Protein AF-G1FKE9-F1 (afdb_monomer_lite)

Structure (mmCIF, N/CA/C/O backbone):
data_AF-G1FKE9-F1
#
_entry.id   AF-G1FKE9-F1
#
loop_
_atom_site.group_PDB
_atom_site.id
_atom_site.type_symbol
_atom_site.label_atom_id
_atom_site.label_alt_id
_atom_site.label_comp_id
_atom_site.label_asym_id
_atom_site.label_entity_id
_atom_site.label_seq_id
_atom_site.pdbx_PDB_ins_code
_atom_site.Cartn_x
_atom_site.Cartn_y
_atom_site.Cartn_z
_atom_site.occupancy
_atom_site.B_iso_or_equiv
_atom_site.auth_seq_id
_atom_site.auth_comp_id
_atom_site.auth_asym_id
_atom_site.auth_atom_id
_atom_site.pdbx_PDB_model_num
ATOM 1 N N . MET A 1 1 ? 12.071 12.996 1.866 1.00 77.31 1 MET A N 1
ATOM 2 C CA . MET A 1 1 ? 12.564 12.464 0.575 1.00 77.31 1 MET A CA 1
ATOM 3 C C . MET A 1 1 ? 13.449 11.270 0.888 1.00 77.31 1 MET A C 1
ATOM 5 O O . MET A 1 1 ? 14.377 11.421 1.674 1.00 77.31 1 MET A O 1
ATOM 9 N N . LEU A 1 2 ? 13.110 10.098 0.358 1.00 82.94 2 LEU A N 1
ATOM 10 C CA . LEU A 1 2 ? 13.834 8.843 0.536 1.00 82.94 2 LEU A CA 1
ATOM 11 C C . LEU A 1 2 ? 14.805 8.665 -0.637 1.00 82.94 2 LEU A C 1
ATOM 13 O O . LEU A 1 2 ? 14.416 8.873 -1.784 1.00 82.94 2 LEU A O 1
ATOM 17 N N . HIS A 1 3 ? 16.045 8.279 -0.355 1.00 85.06 3 HIS A N 1
ATOM 18 C CA . HIS A 1 3 ? 17.034 7.952 -1.378 1.00 85.06 3 HIS A CA 1
ATOM 19 C C . HIS A 1 3 ? 17.558 6.547 -1.132 1.00 85.06 3 HIS A C 1
ATOM 21 O O . HIS A 1 3 ? 18.133 6.279 -0.079 1.00 85.06 3 HIS A O 1
ATOM 27 N N . ASN A 1 4 ? 17.396 5.678 -2.119 1.00 81.44 4 ASN A N 1
ATOM 28 C CA . ASN A 1 4 ? 18.070 4.398 -2.172 1.00 81.44 4 ASN A CA 1
ATOM 29 C C . ASN A 1 4 ? 19.246 4.516 -3.151 1.00 81.44 4 ASN A C 1
ATOM 31 O O . ASN A 1 4 ? 19.047 4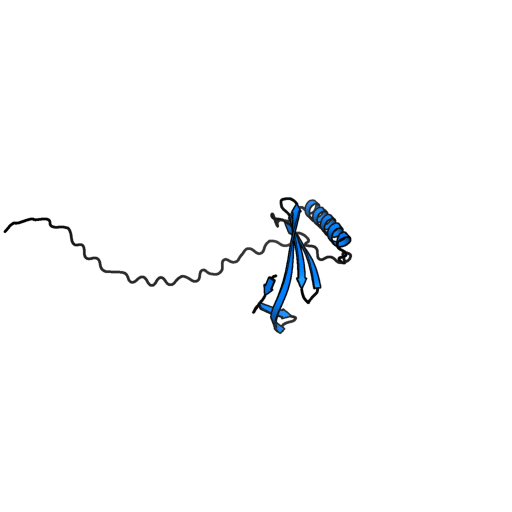.836 -4.325 1.00 81.44 4 ASN A O 1
ATOM 35 N N . ARG A 1 5 ? 20.474 4.332 -2.653 1.00 85.00 5 ARG A N 1
ATOM 36 C CA . ARG A 1 5 ? 21.703 4.355 -3.454 1.00 85.00 5 ARG A CA 1
ATOM 37 C C . ARG A 1 5 ? 22.481 3.072 -3.223 1.00 85.00 5 ARG A C 1
ATOM 39 O O . ARG A 1 5 ? 22.789 2.748 -2.081 1.00 85.00 5 ARG A O 1
ATOM 46 N N . GLY A 1 6 ? 22.857 2.402 -4.306 1.00 81.38 6 GLY A N 1
ATOM 47 C CA . GLY A 1 6 ? 23.705 1.214 -4.235 1.00 81.38 6 GLY A CA 1
ATOM 48 C C . GLY A 1 6 ? 22.982 -0.072 -3.839 1.00 81.38 6 GLY A C 1
ATOM 49 O O . GLY A 1 6 ? 23.657 -1.060 -3.565 1.00 81.38 6 GLY A O 1
ATOM 50 N N . ALA A 1 7 ? 21.644 -0.092 -3.816 1.00 85.00 7 ALA A N 1
ATOM 51 C CA . ALA A 1 7 ? 20.919 -1.354 -3.730 1.00 85.00 7 ALA A CA 1
ATOM 52 C C . ALA A 1 7 ? 21.106 -2.152 -5.023 1.00 85.00 7 ALA A C 1
ATOM 54 O O . ALA A 1 7 ? 21.295 -1.585 -6.099 1.00 85.00 7 ALA A O 1
ATOM 55 N N . THR A 1 8 ? 21.031 -3.471 -4.921 1.00 90.75 8 THR A N 1
ATOM 56 C CA . THR A 1 8 ? 20.922 -4.361 -6.073 1.00 90.75 8 THR A CA 1
ATOM 57 C C . THR A 1 8 ? 19.536 -4.985 -6.081 1.00 90.75 8 THR A C 1
ATOM 59 O O . THR A 1 8 ? 18.983 -5.306 -5.028 1.00 90.75 8 THR A O 1
ATOM 62 N N . VAL A 1 9 ? 18.950 -5.124 -7.266 1.00 89.31 9 VAL A N 1
ATOM 63 C CA . VAL A 1 9 ? 17.678 -5.825 -7.451 1.00 89.31 9 VAL A CA 1
ATOM 64 C C . VAL A 1 9 ? 17.889 -6.969 -8.431 1.00 89.31 9 VAL A C 1
ATOM 66 O O . VAL A 1 9 ? 18.501 -6.772 -9.478 1.00 89.31 9 VAL A O 1
ATOM 69 N N . ASP A 1 10 ? 17.413 -8.161 -8.075 1.00 92.19 10 ASP A N 1
ATOM 70 C CA . ASP A 1 10 ? 17.303 -9.279 -9.009 1.00 92.19 10 ASP A CA 1
ATOM 71 C C . ASP A 1 10 ? 15.943 -9.188 -9.705 1.00 92.19 10 ASP A C 1
ATOM 73 O O . ASP A 1 10 ? 14.891 -9.233 -9.061 1.00 92.19 10 ASP A O 1
ATOM 77 N N . MET A 1 11 ? 15.972 -9.025 -11.023 1.00 84.69 11 MET A N 1
ATOM 78 C CA . MET A 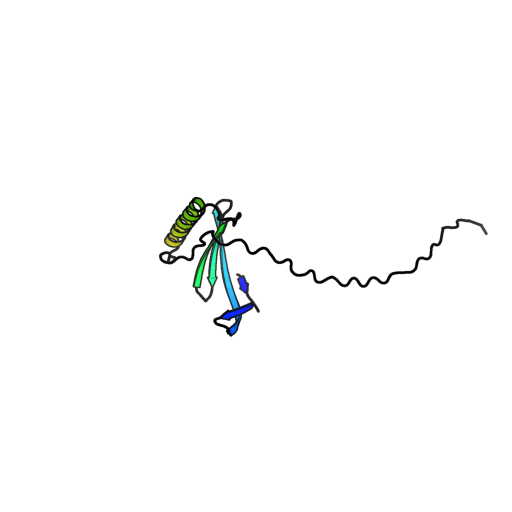1 11 ? 14.797 -9.125 -11.874 1.00 84.69 11 MET A CA 1
ATOM 79 C C . MET A 1 11 ? 15.011 -10.266 -12.865 1.00 84.69 11 MET A C 1
ATOM 81 O O . MET A 1 11 ? 15.716 -10.119 -13.861 1.00 84.69 11 MET A O 1
ATOM 85 N N . ASN A 1 12 ? 14.366 -11.405 -12.601 1.00 90.44 12 ASN A N 1
ATOM 86 C CA . ASN A 1 12 ? 14.412 -12.604 -13.445 1.00 90.44 12 ASN A CA 1
ATOM 87 C C . ASN A 1 12 ? 15.836 -13.164 -13.655 1.00 90.44 12 ASN A C 1
ATOM 89 O O . ASN A 1 12 ? 16.180 -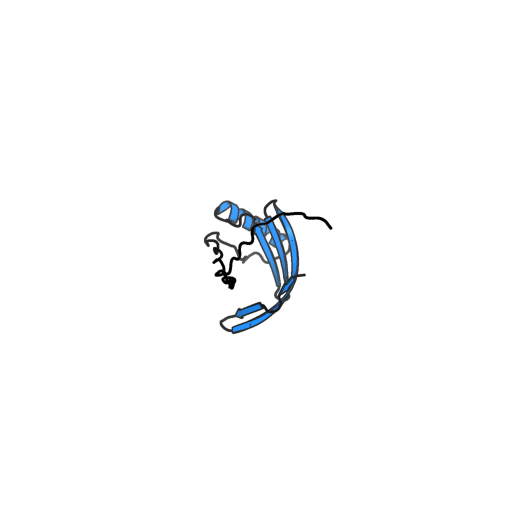13.594 -14.755 1.00 90.44 12 ASN A O 1
ATOM 93 N N . GLY A 1 13 ? 16.664 -13.157 -12.609 1.00 92.62 13 GLY A N 1
ATOM 94 C CA . GLY A 1 13 ? 18.041 -13.655 -12.622 1.00 92.62 13 GLY A CA 1
ATOM 95 C C . GLY A 1 13 ? 19.078 -12.637 -13.101 1.00 92.62 13 GLY A C 1
ATOM 96 O O . GLY A 1 13 ? 20.260 -12.970 -13.191 1.00 92.62 13 GLY A O 1
ATOM 97 N N . ILE A 1 14 ? 18.662 -11.407 -13.417 1.00 92.62 14 ILE A N 1
ATOM 98 C CA . ILE A 1 14 ? 19.562 -10.304 -13.761 1.00 92.62 14 ILE A CA 1
ATOM 99 C C . ILE A 1 14 ? 19.669 -9.382 -12.552 1.00 92.62 14 ILE A C 1
ATOM 101 O O . ILE A 1 14 ? 18.676 -8.808 -12.107 1.00 92.62 14 ILE A O 1
ATOM 105 N N . VAL A 1 15 ? 20.889 -9.236 -12.034 1.00 92.88 15 VAL A N 1
ATOM 106 C CA . VAL A 1 15 ? 21.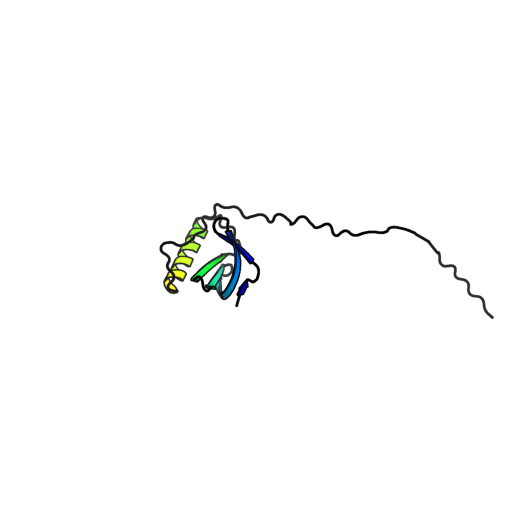189 -8.324 -10.928 1.00 92.88 15 VAL A CA 1
ATOM 107 C C . VAL A 1 15 ? 21.536 -6.951 -11.492 1.00 92.88 15 VAL A C 1
ATOM 109 O O . VAL A 1 15 ? 22.555 -6.790 -12.164 1.00 92.88 15 VAL A O 1
ATOM 112 N N . GLU A 1 16 ? 20.713 -5.952 -11.186 1.00 89.31 16 GLU A N 1
ATOM 113 C CA . GLU A 1 16 ? 20.908 -4.569 -11.623 1.00 89.31 16 GLU A CA 1
ATOM 114 C C . GLU A 1 16 ? 21.124 -3.619 -10.445 1.00 89.31 16 GLU A C 1
ATOM 116 O O . GLU A 1 16 ? 20.645 -3.842 -9.329 1.00 89.31 16 GLU A O 1
ATOM 121 N N . LEU A 1 17 ? 21.835 -2.519 -10.710 1.00 89.19 17 LEU A N 1
ATOM 122 C CA . LEU A 1 17 ? 21.985 -1.428 -9.755 1.00 89.19 17 LEU A CA 1
ATOM 123 C C . LEU A 1 17 ? 20.654 -0.682 -9.615 1.00 89.19 17 LEU A C 1
ATOM 125 O O . LEU A 1 17 ? 20.146 -0.091 -10.567 1.00 89.19 17 LEU A O 1
ATOM 129 N N . TYR A 1 18 ? 20.128 -0.660 -8.399 1.00 83.81 18 TYR A N 1
ATOM 130 C CA . TYR A 1 18 ? 18.880 -0.014 -8.047 1.00 83.81 18 TYR A CA 1
ATOM 131 C C . TYR A 1 18 ? 19.135 1.304 -7.314 1.00 83.81 18 TYR A C 1
ATOM 133 O O . TYR A 1 18 ? 19.363 1.340 -6.104 1.00 83.81 18 TYR A O 1
ATOM 141 N N . ASN A 1 19 ? 19.083 2.401 -8.069 1.00 87.88 19 ASN A N 1
ATOM 142 C CA . ASN A 1 19 ? 19.087 3.752 -7.519 1.00 87.88 19 ASN A CA 1
ATOM 143 C C . ASN A 1 19 ? 17.704 4.370 -7.712 1.00 87.88 19 ASN A C 1
ATOM 145 O O . ASN A 1 19 ? 17.254 4.542 -8.844 1.00 87.88 19 ASN A O 1
ATOM 149 N N . GLU A 1 20 ? 17.045 4.737 -6.617 1.00 85.25 20 GLU A N 1
ATOM 150 C CA . GLU A 1 20 ? 15.730 5.367 -6.669 1.00 85.25 20 GLU A CA 1
ATOM 151 C C . GLU A 1 20 ? 15.630 6.494 -5.645 1.00 85.25 20 GLU A C 1
ATOM 153 O O . GLU A 1 20 ? 16.059 6.367 -4.496 1.00 85.25 20 GLU A O 1
ATOM 158 N N . SER A 1 21 ? 15.035 7.602 -6.075 1.00 90.44 21 SER A N 1
ATOM 159 C CA . SER A 1 21 ? 14.594 8.671 -5.188 1.00 90.44 21 SER A CA 1
ATOM 160 C C . SER A 1 21 ? 13.079 8.658 -5.136 1.00 90.44 21 SER A C 1
ATOM 162 O O . SER A 1 21 ? 12.423 8.611 -6.175 1.00 90.44 21 SER A O 1
ATOM 164 N N . GLY A 1 22 ? 12.528 8.760 -3.935 1.00 91.56 22 GLY A N 1
ATOM 165 C CA . GLY A 1 22 ? 11.094 8.842 -3.731 1.00 91.56 22 GLY A CA 1
ATOM 166 C C . GLY A 1 22 ? 10.708 9.877 -2.687 1.00 91.56 22 GLY A C 1
ATOM 167 O O . GLY A 1 22 ? 11.518 10.366 -1.891 1.00 91.56 22 GLY A O 1
ATOM 168 N N . HIS A 1 23 ? 9.436 10.229 -2.688 1.00 95.12 23 HIS A N 1
ATOM 169 C CA . HIS A 1 23 ? 8.820 11.036 -1.651 1.00 95.12 23 HIS A CA 1
ATOM 170 C C . HIS A 1 23 ? 7.890 10.152 -0.824 1.00 95.12 23 HIS A C 1
ATOM 172 O O . HIS A 1 23 ? 7.324 9.191 -1.337 1.00 95.12 23 HIS A O 1
ATOM 178 N N . VAL A 1 24 ? 7.804 10.432 0.470 1.00 95.38 24 VAL A N 1
ATOM 179 C CA . VAL A 1 24 ? 7.028 9.626 1.406 1.00 95.38 24 VAL A CA 1
ATOM 180 C C . VAL A 1 24 ? 6.245 10.571 2.292 1.00 95.38 24 VAL A C 1
ATOM 182 O O . VAL A 1 24 ? 6.863 11.424 2.933 1.00 95.38 24 VAL A O 1
ATOM 185 N N . ASP A 1 25 ? 4.938 10.354 2.356 1.00 95.75 25 ASP A N 1
ATOM 186 C CA . ASP A 1 25 ? 4.065 10.938 3.366 1.00 95.75 25 ASP A CA 1
ATOM 187 C C . ASP A 1 25 ? 3.631 9.863 4.362 1.00 95.75 25 ASP A C 1
ATOM 189 O O . ASP A 1 25 ? 3.335 8.726 3.982 1.00 95.75 25 ASP A O 1
ATOM 193 N N . PHE A 1 26 ? 3.585 10.237 5.638 1.00 95.31 26 PHE A N 1
ATOM 194 C CA . PHE A 1 26 ? 3.163 9.374 6.735 1.00 95.31 26 PHE A CA 1
ATOM 195 C C . PHE A 1 26 ? 1.929 9.955 7.412 1.00 95.31 26 PHE A C 1
ATOM 197 O O . PHE A 1 26 ? 1.896 11.142 7.736 1.00 95.31 26 PHE A O 1
ATOM 204 N N . TYR A 1 27 ? 0.949 9.097 7.675 1.00 94.81 27 TYR A N 1
ATOM 205 C CA . TYR A 1 27 ? -0.291 9.464 8.344 1.00 94.81 27 TYR A CA 1
ATOM 206 C C . TYR A 1 27 ? -0.619 8.462 9.445 1.00 94.81 27 TYR A C 1
ATOM 208 O O . TYR A 1 27 ? -0.611 7.248 9.229 1.00 94.81 27 TYR A O 1
ATOM 216 N N . GLU A 1 28 ? -0.961 8.976 10.619 1.00 93.69 28 GLU A N 1
ATOM 217 C CA . GLU A 1 28 ? -1.586 8.177 11.665 1.00 93.69 28 GLU A CA 1
ATOM 218 C C . GLU A 1 28 ? -3.054 7.946 11.286 1.00 93.69 28 GLU A C 1
ATOM 220 O O . GLU A 1 28 ? -3.826 8.892 11.137 1.00 93.69 28 GLU A O 1
ATOM 225 N N . SER A 1 29 ? -3.433 6.684 11.079 1.00 89.44 29 SER A N 1
ATOM 226 C CA . SER A 1 29 ? -4.818 6.314 10.727 1.00 89.44 29 SER A CA 1
ATOM 227 C C . SER A 1 29 ? -5.593 5.720 11.903 1.00 89.44 29 SER A C 1
ATOM 229 O O . SER A 1 29 ? -6.820 5.668 11.877 1.00 89.44 29 SER A O 1
ATOM 231 N N . CYS A 1 30 ? -4.870 5.272 12.929 1.00 88.19 30 CYS A N 1
ATOM 232 C CA . CYS A 1 30 ? -5.356 4.822 14.226 1.00 88.19 30 CYS A CA 1
ATOM 233 C C . CYS A 1 30 ? -4.171 4.863 15.220 1.00 88.19 30 CYS A C 1
ATOM 235 O O . CYS A 1 30 ? -3.029 4.909 14.754 1.00 88.19 30 CYS A O 1
ATOM 237 N N . PRO A 1 31 ? -4.391 4.751 16.546 1.00 91.00 31 PRO A N 1
ATOM 238 C CA . PRO A 1 31 ? -3.313 4.797 17.550 1.00 91.00 31 PRO A CA 1
ATOM 239 C C . PRO A 1 31 ? -2.152 3.814 17.316 1.00 91.00 31 PRO A C 1
ATOM 241 O O . PRO A 1 31 ? -1.019 4.051 17.739 1.00 91.00 31 PRO A O 1
ATOM 244 N N . ASP A 1 32 ? -2.432 2.708 16.622 1.00 89.88 32 ASP A N 1
ATOM 245 C CA . ASP A 1 32 ? -1.486 1.629 16.333 1.00 89.88 32 ASP A CA 1
ATOM 246 C C . ASP A 1 32 ? -1.263 1.418 14.827 1.00 89.88 32 ASP A C 1
ATOM 248 O O . ASP A 1 32 ? -0.678 0.408 14.435 1.00 89.88 32 ASP A O 1
ATOM 252 N N . CYS A 1 33 ? -1.725 2.344 13.978 1.00 89.88 33 CYS A N 1
ATOM 253 C CA . CYS A 1 33 ? -1.739 2.190 12.525 1.00 89.88 33 CYS A CA 1
ATOM 254 C C . CYS A 1 33 ? -1.009 3.337 11.819 1.00 89.88 33 CYS A C 1
ATOM 256 O O . CYS A 1 33 ? -1.320 4.513 12.024 1.00 89.88 33 CYS A O 1
ATOM 258 N N . LEU A 1 34 ? -0.131 2.990 10.882 1.00 93.06 34 LEU A N 1
ATOM 259 C CA . LEU A 1 34 ? 0.583 3.921 10.017 1.00 93.06 34 LEU A CA 1
ATOM 260 C C . LEU A 1 34 ? 0.170 3.699 8.563 1.00 93.06 34 LEU A C 1
ATOM 262 O O . LEU A 1 34 ? 0.297 2.597 8.037 1.00 93.06 34 LEU A O 1
ATOM 266 N N . VAL A 1 35 ? -0.281 4.758 7.900 1.00 94.94 35 VAL A N 1
ATOM 267 C CA . VAL A 1 35 ? -0.440 4.782 6.445 1.00 94.94 35 VAL A CA 1
ATOM 268 C C . VAL A 1 35 ? 0.746 5.517 5.842 1.00 94.94 35 VAL A C 1
ATOM 270 O O . VAL A 1 35 ? 1.101 6.611 6.277 1.00 94.94 35 VAL A O 1
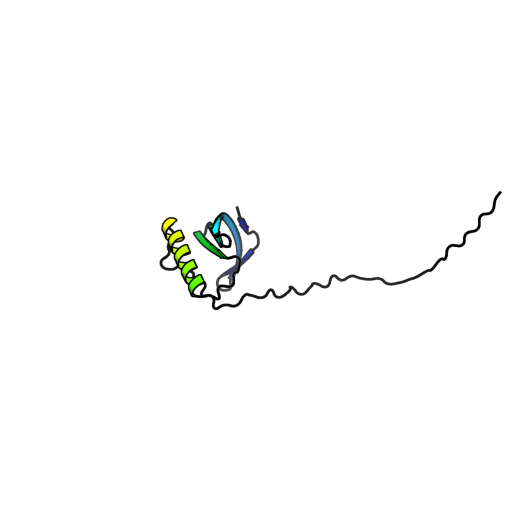ATOM 273 N N . MET A 1 36 ? 1.350 4.907 4.831 1.00 95.88 36 MET A N 1
ATOM 274 C CA . MET A 1 36 ? 2.443 5.470 4.055 1.00 95.88 36 MET A CA 1
ATOM 275 C C . MET A 1 36 ? 1.985 5.677 2.613 1.00 95.88 36 MET A C 1
ATOM 277 O O . MET A 1 36 ? 1.518 4.738 1.964 1.00 95.88 36 MET A O 1
ATOM 281 N N . VAL A 1 37 ? 2.161 6.894 2.100 1.00 96.50 37 VAL A N 1
ATOM 282 C CA . VAL A 1 37 ? 2.024 7.186 0.672 1.00 96.50 37 VAL A CA 1
ATOM 283 C C . VAL A 1 37 ? 3.418 7.331 0.084 1.00 96.50 37 VAL A C 1
ATOM 285 O O . VAL A 1 37 ? 4.129 8.288 0.384 1.00 96.50 37 VAL A O 1
ATOM 288 N N . TYR A 1 38 ? 3.824 6.364 -0.736 1.00 95.75 38 TYR A N 1
ATOM 289 C CA . TYR A 1 38 ? 5.116 6.380 -1.414 1.00 95.75 38 TYR A CA 1
ATOM 290 C C . TYR A 1 38 ? 4.957 6.857 -2.851 1.00 95.75 38 TYR A C 1
ATOM 292 O O . TYR A 1 38 ? 4.196 6.276 -3.622 1.00 95.75 38 TYR A O 1
ATOM 300 N N . PHE A 1 39 ? 5.712 7.881 -3.221 1.00 94.94 39 PHE A N 1
ATOM 301 C CA . PHE A 1 39 ? 5.803 8.399 -4.575 1.00 94.94 39 PHE A CA 1
ATOM 302 C C . PHE A 1 39 ? 7.175 8.072 -5.138 1.00 94.94 39 PHE A C 1
ATOM 304 O O . PHE A 1 39 ? 8.197 8.476 -4.584 1.00 94.94 39 PHE A O 1
ATOM 311 N N . SER A 1 40 ? 7.188 7.384 -6.267 1.00 91.56 40 SER A N 1
ATOM 312 C CA . SER A 1 40 ? 8.400 6.985 -6.967 1.00 91.56 40 SER A CA 1
ATOM 313 C C . SER A 1 40 ? 8.247 7.209 -8.471 1.00 91.56 40 SER A C 1
ATOM 315 O O . SER A 1 40 ? 7.117 7.298 -8.962 1.00 91.56 40 SER A O 1
ATOM 317 N N . PRO A 1 41 ? 9.348 7.226 -9.239 1.00 89.31 41 PRO A N 1
ATOM 318 C CA . PRO A 1 41 ? 9.281 7.219 -10.699 1.00 89.31 41 PRO A CA 1
ATOM 319 C C . PRO A 1 41 ? 8.488 6.033 -11.273 1.00 89.31 41 PRO A C 1
ATOM 321 O O . PRO A 1 41 ? 7.981 6.123 -12.388 1.00 89.31 41 PRO A O 1
ATOM 324 N N . ARG A 1 42 ? 8.366 4.928 -10.523 1.00 87.75 42 ARG A N 1
ATOM 325 C CA . ARG A 1 42 ? 7.639 3.712 -10.924 1.00 87.75 42 ARG A CA 1
ATOM 326 C C . ARG A 1 42 ? 6.147 3.752 -10.604 1.00 87.75 42 ARG A C 1
ATOM 328 O O . ARG A 1 42 ? 5.393 2.929 -11.116 1.00 87.75 42 ARG A O 1
ATOM 335 N N . GLY A 1 43 ? 5.711 4.700 -9.779 1.00 91.75 43 GLY A N 1
ATOM 336 C CA . GLY A 1 43 ? 4.315 4.844 -9.404 1.00 91.75 43 GLY A CA 1
ATOM 337 C C . GLY A 1 43 ? 4.119 5.382 -7.996 1.00 91.75 43 GLY A C 1
ATOM 338 O O . GLY A 1 43 ? 5.062 5.734 -7.281 1.00 91.75 43 GLY A O 1
ATOM 339 N N . ARG A 1 44 ? 2.845 5.433 -7.613 1.00 95.12 44 ARG A N 1
ATOM 340 C CA . ARG A 1 44 ? 2.378 5.867 -6.301 1.00 95.12 44 ARG A CA 1
ATOM 341 C C . ARG A 1 44 ? 1.751 4.674 -5.575 1.00 95.12 44 ARG A C 1
ATOM 343 O O . ARG A 1 44 ? 0.902 3.991 -6.145 1.00 95.12 44 ARG A O 1
ATOM 350 N N . TYR A 1 45 ? 2.138 4.458 -4.324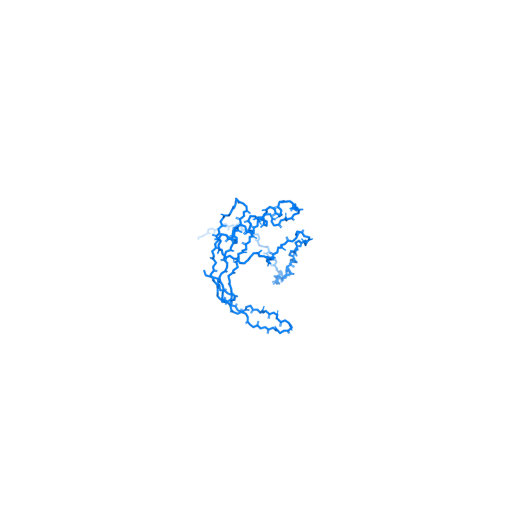 1.00 95.19 45 TYR A N 1
ATOM 351 C CA . TYR A 1 45 ? 1.731 3.307 -3.518 1.00 95.19 45 TYR A CA 1
ATOM 352 C C . TYR A 1 45 ? 1.117 3.770 -2.199 1.00 95.19 45 TYR A C 1
ATOM 354 O O . TYR A 1 45 ? 1.646 4.673 -1.555 1.00 95.19 45 TYR A O 1
ATOM 362 N N . LEU A 1 46 ? 0.008 3.142 -1.807 1.00 96.75 46 LEU A N 1
ATOM 363 C CA . LEU A 1 46 ? -0.650 3.344 -0.519 1.00 96.75 46 LEU A CA 1
ATOM 364 C C . LEU A 1 46 ? -0.462 2.079 0.317 1.00 96.75 46 LEU A C 1
ATOM 366 O O . LEU A 1 46 ? -0.975 1.017 -0.037 1.00 96.75 46 LEU A O 1
ATOM 370 N N . MET A 1 47 ? 0.284 2.189 1.409 1.00 94.94 47 MET A N 1
ATOM 371 C CA . MET A 1 47 ? 0.679 1.061 2.251 1.00 94.94 47 MET A CA 1
ATOM 372 C C . MET A 1 47 ? 0.141 1.277 3.664 1.00 94.94 47 MET A C 1
ATOM 374 O O . MET A 1 47 ? 0.233 2.384 4.190 1.00 94.94 47 MET A O 1
ATOM 378 N N . SER A 1 48 ? -0.423 0.234 4.271 1.00 92.50 48 SER A N 1
ATOM 379 C CA . SER A 1 48 ? -0.917 0.262 5.649 1.00 92.50 48 SER A CA 1
ATOM 380 C C . SER A 1 48 ? -0.081 -0.670 6.512 1.00 92.50 48 SER A C 1
ATOM 382 O O . SER A 1 48 ? 0.207 -1.799 6.119 1.00 92.50 48 SER A O 1
ATOM 384 N N . TYR A 1 49 ? 0.306 -0.184 7.684 1.00 90.81 49 TYR A N 1
ATOM 385 C CA . TYR A 1 49 ? 1.084 -0.905 8.677 1.00 90.81 49 TYR A CA 1
ATOM 386 C C . TYR A 1 49 ? 0.370 -0.833 10.023 1.00 90.81 49 TYR A C 1
ATOM 388 O O . TYR A 1 49 ? -0.175 0.211 10.383 1.00 90.81 49 TYR A O 1
ATOM 396 N N . LYS A 1 50 ? 0.428 -1.915 10.799 1.00 87.81 50 LYS A N 1
ATOM 397 C CA . LYS A 1 50 ? 0.008 -1.931 12.204 1.00 87.81 50 LYS A CA 1
ATOM 398 C C . LYS A 1 50 ? 1.186 -2.278 13.105 1.00 87.81 50 LYS A C 1
ATOM 400 O O . LYS A 1 50 ? 2.081 -3.013 12.694 1.00 87.81 50 LYS A O 1
ATOM 405 N N . ARG A 1 51 ? 1.187 -1.748 14.330 1.00 86.69 51 ARG A N 1
ATOM 406 C CA . ARG A 1 51 ? 2.272 -1.947 15.306 1.00 86.69 51 ARG A CA 1
ATOM 407 C C . ARG A 1 51 ? 2.456 -3.408 15.695 1.00 86.69 51 ARG A C 1
ATOM 409 O O . ARG A 1 51 ? 3.589 -3.836 15.886 1.00 86.69 51 ARG A O 1
ATOM 416 N N . ASP A 1 52 ? 1.359 -4.143 15.854 1.00 81.62 52 ASP A N 1
ATOM 417 C CA . ASP A 1 52 ? 1.414 -5.561 16.189 1.00 81.62 52 ASP A CA 1
ATOM 418 C C . ASP A 1 52 ? 2.142 -6.349 15.096 1.00 81.62 52 ASP A C 1
ATOM 420 O O . ASP A 1 52 ? 2.939 -7.228 15.407 1.00 81.62 52 ASP A O 1
ATOM 424 N N . GLY A 1 53 ? 1.851 -6.061 13.826 1.00 75.94 53 GLY A N 1
ATOM 425 C CA . GLY A 1 53 ? 2.222 -6.844 12.649 1.00 75.94 53 GLY A CA 1
ATOM 426 C C . GLY A 1 53 ? 1.660 -8.278 12.654 1.00 75.94 53 GLY A C 1
ATOM 427 O O . GLY A 1 53 ? 1.729 -8.979 11.648 1.00 75.94 53 GLY A O 1
ATOM 428 N N . HIS A 1 54 ? 1.133 -8.748 13.787 1.00 71.69 54 HIS A N 1
ATOM 429 C CA . HIS A 1 54 ? 0.612 -10.091 13.989 1.00 71.69 54 HIS A CA 1
ATOM 430 C C . HIS A 1 54 ? -0.847 -10.121 13.559 1.00 71.69 54 HIS A C 1
ATOM 432 O O . HIS A 1 54 ? -1.769 -10.034 14.365 1.00 71.69 54 HIS A O 1
ATOM 438 N N . HIS A 1 55 ? -1.057 -10.284 12.262 1.00 72.19 55 HIS A N 1
ATOM 439 C CA . HIS A 1 55 ? -2.387 -10.347 11.669 1.00 72.19 55 HIS A CA 1
ATOM 440 C C . HIS A 1 55 ? -3.007 -11.748 11.783 1.00 72.19 55 HIS A C 1
ATOM 442 O O . HIS A 1 55 ? -3.376 -12.351 10.783 1.00 72.19 55 HIS A O 1
ATOM 448 N N . ARG A 1 56 ? -3.078 -12.293 13.006 1.00 69.69 56 ARG A N 1
ATOM 449 C CA . ARG A 1 56 ? -3.617 -13.645 13.257 1.00 69.69 56 ARG A CA 1
ATOM 450 C C . ARG A 1 56 ? -5.142 -13.683 13.324 1.00 69.69 56 ARG A C 1
ATOM 452 O O . ARG A 1 56 ? -5.737 -14.730 13.094 1.00 69.69 56 ARG A O 1
ATOM 459 N N . ASP A 1 57 ? -5.761 -12.555 13.654 1.00 84.81 57 ASP A N 1
ATOM 460 C CA . ASP A 1 57 ? -7.212 -12.414 13.642 1.00 84.81 57 ASP A CA 1
ATOM 461 C C . ASP A 1 57 ? -7.677 -11.993 12.241 1.00 84.81 57 ASP A C 1
ATOM 463 O O . ASP A 1 57 ? -7.423 -10.873 11.787 1.00 84.81 57 ASP A O 1
ATOM 467 N N . VAL A 1 58 ? -8.347 -12.922 11.557 1.00 83.69 58 VAL A N 1
ATOM 468 C CA . VAL A 1 58 ? -8.817 -12.756 10.177 1.00 83.69 58 VAL A CA 1
ATOM 469 C C . VAL A 1 58 ? -9.909 -11.689 10.074 1.00 83.69 58 VAL A C 1
ATOM 471 O O . VAL A 1 58 ? -9.953 -10.959 9.085 1.00 83.69 58 VAL A O 1
ATOM 474 N N . GLU A 1 59 ? -10.775 -11.551 11.078 1.00 87.62 59 GLU A N 1
ATOM 475 C CA . GLU A 1 59 ? -11.845 -10.548 11.054 1.00 87.62 59 GLU A CA 1
ATOM 476 C C . GLU A 1 59 ? -11.264 -9.141 11.209 1.00 87.62 59 GLU A C 1
ATOM 478 O O . GLU A 1 59 ? -11.598 -8.234 10.443 1.00 87.62 59 GLU A O 1
ATOM 483 N N . VAL A 1 60 ? -10.319 -8.972 12.137 1.00 86.88 60 VAL A N 1
ATOM 484 C CA . VAL A 1 60 ? -9.596 -7.707 12.332 1.00 86.88 60 VAL A CA 1
ATOM 485 C C . VAL A 1 60 ? -8.760 -7.346 11.100 1.00 86.88 60 VAL A C 1
ATOM 487 O O . VAL A 1 60 ? -8.656 -6.165 10.748 1.00 86.88 60 VAL A O 1
ATOM 490 N N . LEU A 1 61 ? -8.162 -8.340 10.441 1.00 87.31 61 LEU A N 1
ATOM 491 C CA . LEU A 1 61 ? -7.406 -8.154 9.204 1.00 87.31 61 LEU A CA 1
ATOM 492 C C . LEU A 1 61 ? -8.318 -7.719 8.049 1.00 87.31 61 LEU A C 1
ATOM 494 O O . LEU A 1 61 ? -8.025 -6.730 7.379 1.00 87.31 61 LEU A O 1
ATOM 498 N N . ASN A 1 62 ? -9.461 -8.380 7.869 1.00 88.81 62 ASN A N 1
ATOM 499 C CA . ASN A 1 62 ? -10.442 -8.011 6.848 1.00 88.81 62 ASN A CA 1
ATOM 500 C C . ASN A 1 62 ? -11.010 -6.607 7.074 1.00 88.81 62 ASN A C 1
ATOM 502 O O . ASN A 1 62 ? -11.056 -5.809 6.140 1.00 88.81 62 ASN A O 1
ATOM 506 N N . ALA A 1 63 ? -11.344 -6.248 8.315 1.00 89.81 63 ALA A N 1
ATOM 507 C CA . ALA A 1 63 ? -11.789 -4.894 8.635 1.00 89.81 63 ALA A CA 1
ATOM 508 C C . ALA A 1 63 ? -10.710 -3.837 8.324 1.00 89.81 63 ALA A C 1
ATOM 510 O O . ALA A 1 63 ? -11.020 -2.736 7.859 1.00 89.81 63 ALA A O 1
ATOM 511 N N . ALA A 1 64 ? -9.431 -4.165 8.545 1.00 88.69 64 ALA A N 1
ATOM 512 C CA . ALA A 1 64 ? -8.323 -3.296 8.160 1.00 88.69 64 ALA A CA 1
ATOM 513 C C . ALA A 1 64 ? -8.205 -3.160 6.632 1.00 88.69 64 ALA A C 1
ATOM 515 O O . ALA A 1 64 ? -8.008 -2.046 6.144 1.00 88.69 64 ALA A O 1
ATOM 516 N N . HIS A 1 65 ? -8.388 -4.250 5.878 1.00 91.00 65 HIS A N 1
ATOM 517 C CA . HIS A 1 65 ? -8.437 -4.217 4.413 1.00 91.00 65 HIS A CA 1
ATOM 518 C C . HIS A 1 65 ? -9.589 -3.353 3.889 1.00 91.00 65 HIS A C 1
ATOM 520 O O . HIS A 1 65 ? -9.372 -2.531 2.999 1.00 91.00 65 HIS A O 1
ATOM 526 N N . ASP A 1 66 ? -10.783 -3.464 4.471 1.00 92.38 66 ASP A N 1
ATOM 527 C CA . ASP A 1 66 ? -11.940 -2.650 4.088 1.00 92.38 66 ASP A CA 1
ATOM 528 C C . ASP A 1 66 ? -11.702 -1.159 4.346 1.00 92.38 66 ASP A C 1
ATOM 530 O O . ASP A 1 66 ? -12.059 -0.305 3.530 1.00 92.38 66 ASP A O 1
ATOM 534 N N . ASN A 1 67 ? -11.070 -0.821 5.473 1.00 91.50 67 ASN A N 1
ATOM 535 C CA . ASN A 1 67 ? -10.710 0.562 5.765 1.00 91.50 67 ASN A CA 1
ATOM 536 C C . ASN A 1 67 ? -9.647 1.090 4.788 1.00 91.50 67 ASN A C 1
ATOM 538 O O . ASN A 1 67 ? -9.774 2.204 4.279 1.00 91.50 67 ASN A O 1
ATOM 542 N N . HIS A 1 68 ? -8.635 0.275 4.473 1.00 93.12 68 HIS A N 1
ATOM 543 C CA . HIS A 1 68 ? -7.605 0.612 3.486 1.00 93.12 68 HIS A CA 1
ATOM 544 C C . HIS A 1 68 ? -8.198 0.820 2.089 1.00 93.12 68 HIS A C 1
ATOM 546 O O . HIS A 1 68 ? -7.826 1.758 1.386 1.00 93.12 68 HIS A O 1
ATOM 552 N N . LYS A 1 69 ? -9.186 0.004 1.704 1.00 94.88 69 LYS A N 1
ATOM 553 C CA . LYS A 1 69 ? -9.924 0.159 0.446 1.00 94.88 69 LYS A CA 1
ATOM 554 C C . LYS A 1 69 ? -10.655 1.502 0.378 1.00 94.88 69 LYS A C 1
ATOM 556 O O . LYS A 1 69 ? -10.518 2.208 -0.616 1.00 94.88 69 LYS A O 1
ATOM 561 N N . LYS A 1 70 ? -11.350 1.910 1.445 1.00 94.50 70 LYS A N 1
ATOM 562 C CA . LYS A 1 70 ? -12.012 3.230 1.514 1.00 94.50 70 LYS A CA 1
ATOM 563 C C . LYS A 1 70 ? -11.016 4.386 1.391 1.00 94.50 70 LYS A C 1
ATOM 565 O O . LYS A 1 70 ? -11.303 5.389 0.740 1.00 94.50 70 LYS A O 1
ATOM 570 N N . GLN A 1 71 ? -9.836 4.255 1.998 1.00 94.19 71 GLN A N 1
ATOM 571 C CA . GLN A 1 71 ? -8.761 5.242 1.854 1.00 94.19 71 GLN A CA 1
ATOM 572 C C . GLN A 1 71 ? -8.247 5.304 0.410 1.00 94.19 71 GLN A C 1
ATOM 574 O O . GLN A 1 71 ? -8.087 6.395 -0.137 1.00 94.19 71 GLN A O 1
ATOM 579 N N . ALA A 1 72 ? -8.039 4.147 -0.223 1.00 95.81 72 ALA A N 1
ATOM 580 C CA . ALA A 1 72 ? -7.636 4.048 -1.621 1.00 95.81 72 ALA A CA 1
ATOM 581 C C . ALA A 1 72 ? -8.668 4.699 -2.556 1.00 95.81 72 ALA A C 1
ATOM 583 O O . ALA A 1 72 ? -8.292 5.518 -3.391 1.00 95.81 72 ALA A O 1
ATOM 584 N N . GLU A 1 73 ? -9.957 4.404 -2.373 1.00 96.31 73 GLU A N 1
ATOM 585 C CA . GLU A 1 73 ? -11.070 5.026 -3.101 1.00 96.31 73 GLU A CA 1
ATOM 586 C C . GLU A 1 73 ? -11.055 6.553 -2.959 1.00 96.31 73 GLU A C 1
ATOM 588 O O . GLU A 1 73 ? -11.024 7.268 -3.961 1.00 96.31 73 GLU A O 1
ATOM 593 N N . CYS A 1 74 ? -10.997 7.056 -1.722 1.00 95.31 74 CYS A N 1
ATOM 594 C CA . CYS A 1 74 ? -10.992 8.489 -1.422 1.00 95.31 74 CYS A CA 1
ATOM 595 C C . CYS A 1 74 ? -9.815 9.227 -2.083 1.00 95.31 74 CYS A C 1
ATOM 597 O O . CYS A 1 74 ? -9.970 10.328 -2.609 1.00 95.31 74 CYS A O 1
ATOM 599 N N . LEU A 1 75 ? -8.634 8.606 -2.098 1.00 94.12 75 LEU A N 1
ATOM 600 C CA . LEU A 1 75 ? -7.409 9.186 -2.652 1.00 94.12 75 LEU A CA 1
ATOM 601 C C . LEU A 1 75 ? -7.222 8.909 -4.157 1.00 94.12 75 LEU A C 1
ATOM 603 O O . LEU A 1 75 ? -6.206 9.317 -4.738 1.00 94.12 75 LEU A O 1
ATOM 607 N N . GLY A 1 76 ? -8.165 8.211 -4.798 1.00 95.56 76 GLY A N 1
ATOM 608 C CA . GLY A 1 76 ? -8.138 7.897 -6.228 1.00 95.56 76 GLY A CA 1
ATOM 609 C C . GLY A 1 76 ? -7.101 6.839 -6.621 1.00 95.56 76 GLY A C 1
ATOM 610 O O . GLY A 1 76 ? -6.485 6.935 -7.684 1.00 95.56 76 GLY A O 1
ATOM 611 N N . PHE A 1 77 ? -6.826 5.868 -5.753 1.00 95.56 77 PHE A N 1
ATOM 612 C CA . PHE A 1 77 ? -6.013 4.699 -6.084 1.00 95.56 77 PHE A CA 1
ATOM 613 C C . PHE A 1 77 ? -6.879 3.597 -6.716 1.00 95.56 77 PHE A C 1
ATOM 615 O O . PHE A 1 77 ? -8.004 3.359 -6.262 1.00 95.56 77 PHE A O 1
ATOM 622 N N . PRO A 1 78 ? -6.354 2.868 -7.719 1.00 93.38 78 PRO A N 1
ATOM 623 C CA . PRO A 1 78 ? -6.956 1.614 -8.155 1.00 93.38 78 PRO A CA 1
ATOM 624 C C . PRO A 1 78 ? -7.013 0.625 -6.985 1.00 93.38 78 PRO A C 1
ATOM 626 O O . PRO A 1 78 ? -6.003 0.399 -6.320 1.00 93.38 78 PRO A O 1
ATOM 629 N N . HIS A 1 79 ? -8.182 0.037 -6.741 1.00 93.19 79 HIS A N 1
ATOM 630 C CA . HIS A 1 79 ? -8.426 -0.816 -5.571 1.00 93.19 79 HIS A CA 1
ATOM 631 C C . HIS A 1 79 ? -9.111 -2.150 -5.908 1.00 93.19 79 HIS A C 1
ATOM 633 O O . HIS A 1 79 ? -9.278 -2.983 -5.024 1.00 93.19 79 HIS A O 1
ATOM 639 N N . ASP A 1 80 ? -9.451 -2.400 -7.177 1.00 89.94 80 ASP A N 1
ATOM 640 C CA . ASP A 1 80 ? -10.089 -3.657 -7.606 1.00 89.94 80 ASP A CA 1
ATOM 641 C C . ASP A 1 80 ? -9.156 -4.874 -7.521 1.00 89.94 80 ASP A C 1
ATOM 643 O O . ASP A 1 80 ? -9.607 -6.011 -7.403 1.00 89.94 80 ASP A O 1
ATOM 647 N N . LYS A 1 81 ? -7.842 -4.644 -7.619 1.00 89.12 81 LYS A N 1
ATOM 648 C CA . LYS A 1 81 ? -6.792 -5.674 -7.582 1.00 89.12 81 LYS A CA 1
ATOM 649 C C . LYS A 1 81 ? -5.705 -5.283 -6.585 1.00 89.12 81 LYS A C 1
ATOM 651 O O . LYS A 1 81 ? -4.549 -5.093 -6.961 1.00 89.12 81 LYS A O 1
ATOM 656 N N . SER A 1 82 ? -6.093 -5.073 -5.330 1.00 90.12 82 SER A N 1
ATOM 657 C CA . SER A 1 82 ? -5.147 -4.744 -4.264 1.00 90.12 82 SER A CA 1
ATOM 658 C C . SER A 1 82 ? -4.253 -5.934 -3.915 1.00 90.12 82 SER A C 1
ATOM 660 O O . SER A 1 82 ? -4.685 -7.085 -3.937 1.00 90.12 82 SER A O 1
ATOM 662 N N . PHE A 1 83 ? -3.013 -5.641 -3.530 1.00 90.31 83 PHE A N 1
ATOM 663 C CA . PHE A 1 83 ? -2.171 -6.604 -2.831 1.00 90.31 83 PHE A CA 1
ATOM 664 C C . PHE A 1 83 ? -2.581 -6.617 -1.359 1.00 90.31 83 PHE A C 1
ATOM 666 O O . PHE A 1 83 ? -2.504 -5.586 -0.692 1.00 90.31 83 PHE A O 1
ATOM 673 N N . SER A 1 84 ? -3.020 -7.773 -0.872 1.00 87.88 84 SER A N 1
ATOM 674 C CA . SER A 1 84 ? -3.457 -7.964 0.510 1.00 87.88 84 SER A CA 1
ATOM 675 C C . SER A 1 84 ? -2.642 -9.075 1.149 1.00 87.88 84 SER A C 1
ATOM 677 O O . SER A 1 84 ? -2.380 -10.102 0.524 1.00 87.88 84 SER A O 1
ATOM 679 N N . TYR A 1 85 ? -2.231 -8.850 2.391 1.00 86.81 85 TYR A N 1
ATOM 680 C CA . TYR A 1 85 ? -1.599 -9.875 3.203 1.00 86.81 85 TYR A CA 1
ATOM 681 C C . TYR A 1 85 ? -2.682 -10.780 3.789 1.00 86.81 85 TYR A C 1
ATOM 683 O O . TYR A 1 85 ? -3.666 -10.275 4.315 1.00 86.81 85 TYR A O 1
ATOM 691 N N . ASP A 1 86 ? -2.527 -12.098 3.696 1.00 85.31 86 ASP A N 1
ATOM 692 C CA . ASP A 1 86 ? -3.548 -13.065 4.123 1.00 85.31 86 ASP A CA 1
ATOM 693 C C . ASP A 1 86 ? -3.394 -13.532 5.580 1.00 85.31 86 ASP A C 1
ATOM 695 O O . ASP A 1 86 ? -4.224 -14.292 6.074 1.00 85.31 86 ASP A O 1
ATOM 699 N N . GLY A 1 87 ? -2.349 -13.077 6.280 1.00 82.44 87 GLY A N 1
ATOM 700 C CA . GLY A 1 87 ? -2.083 -13.470 7.665 1.00 82.44 87 GLY A CA 1
ATOM 701 C C . GLY A 1 87 ? -1.498 -14.875 7.827 1.00 82.44 87 GLY A C 1
ATOM 702 O O . GLY A 1 87 ? -1.268 -15.290 8.961 1.00 82.44 87 GLY A O 1
ATOM 703 N N . VAL A 1 88 ? -1.248 -15.607 6.733 1.00 83.94 88 VAL A N 1
ATOM 704 C CA . VAL A 1 88 ? -0.826 -17.018 6.782 1.00 83.94 88 VAL A CA 1
ATOM 705 C C . VAL A 1 88 ? 0.680 -17.159 6.983 1.00 83.94 88 VAL A C 1
ATOM 707 O O . VAL A 1 88 ? 1.128 -18.122 7.605 1.00 83.94 88 VAL A O 1
ATOM 710 N N . ALA A 1 89 ? 1.476 -16.224 6.461 1.00 81.94 89 ALA A N 1
ATOM 711 C CA . ALA A 1 89 ? 2.922 -16.294 6.619 1.00 81.94 89 ALA A CA 1
ATOM 712 C C . ALA A 1 89 ? 3.342 -16.009 8.073 1.00 81.94 89 ALA A C 1
ATOM 714 O O . ALA A 1 89 ? 2.831 -15.110 8.742 1.00 81.94 89 ALA A O 1
ATOM 715 N N . ASP A 1 90 ? 4.319 -16.765 8.565 1.00 77.81 90 ASP A N 1
ATOM 716 C CA . ASP A 1 90 ? 4.998 -16.410 9.806 1.00 77.81 90 ASP A CA 1
ATOM 717 C C . ASP A 1 90 ? 6.002 -15.280 9.564 1.00 77.81 90 ASP A C 1
ATOM 719 O O . ASP A 1 90 ? 6.480 -15.037 8.451 1.00 77.81 90 ASP A O 1
ATOM 723 N N . PHE A 1 91 ? 6.363 -14.592 10.643 1.00 75.88 91 PHE A N 1
ATOM 724 C CA . PHE A 1 91 ? 7.428 -13.608 10.588 1.00 75.88 91 PHE A CA 1
ATOM 725 C C . PHE A 1 91 ? 8.761 -14.261 10.249 1.00 75.88 91 PHE A C 1
ATOM 727 O O . PHE A 1 91 ? 9.168 -15.252 10.856 1.00 75.88 91 PHE A O 1
ATOM 734 N N . CYS A 1 92 ? 9.512 -13.615 9.359 1.00 78.81 92 CYS A N 1
ATOM 735 C CA . CYS A 1 92 ? 10.932 -13.886 9.226 1.00 78.81 92 CYS A CA 1
ATOM 736 C C . CYS A 1 92 ? 11.618 -13.556 10.557 1.00 78.81 92 CYS A C 1
ATOM 738 O O . CYS A 1 92 ? 11.909 -12.394 10.851 1.00 78.81 92 CYS A O 1
ATOM 740 N N . HIS A 1 93 ? 11.894 -14.578 11.366 1.00 77.12 93 HIS A N 1
ATOM 741 C CA . HIS A 1 93 ? 12.806 -14.437 12.490 1.00 77.12 93 HIS A CA 1
ATOM 742 C C . HIS A 1 93 ? 14.132 -13.927 11.931 1.00 77.12 93 HIS A C 1
ATOM 744 O O . HIS A 1 93 ? 14.690 -14.530 11.008 1.00 77.12 93 HIS A O 1
ATOM 750 N N . LYS A 1 94 ? 14.632 -12.799 12.454 1.00 65.62 94 LYS A N 1
ATOM 751 C CA . LYS A 1 94 ? 16.004 -12.377 12.173 1.00 65.62 94 LYS A CA 1
ATOM 752 C C . LYS A 1 94 ? 16.885 -13.589 12.458 1.00 65.62 94 LYS A C 1
ATOM 754 O O . LYS A 1 94 ? 16.995 -13.998 13.611 1.00 65.62 94 LYS A O 1
ATOM 759 N N . LYS A 1 95 ? 17.525 -14.151 11.429 1.00 56.94 95 LYS A N 1
ATOM 760 C CA . LYS A 1 95 ? 18.799 -14.820 11.666 1.00 56.94 95 LYS A CA 1
ATOM 761 C C . LYS A 1 95 ? 19.632 -13.735 12.331 1.00 56.94 95 LYS A C 1
ATOM 763 O O . LYS A 1 95 ? 19.816 -12.674 11.729 1.00 56.94 95 LYS A O 1
ATOM 768 N N . SER A 1 96 ? 20.018 -13.924 13.590 1.00 46.66 96 SER A N 1
ATOM 769 C CA . SER A 1 96 ? 21.158 -13.188 14.118 1.00 46.66 96 SER A CA 1
ATOM 770 C C . SER A 1 96 ? 22.210 -13.260 13.018 1.00 46.66 96 SER A C 1
ATOM 772 O O . SER A 1 96 ? 22.512 -14.347 12.515 1.00 46.66 96 SER A O 1
ATOM 774 N N . SER A 1 97 ? 22.668 -12.104 12.533 1.00 48.41 97 SER A N 1
ATOM 775 C CA . SER A 1 97 ? 23.912 -12.105 11.773 1.00 48.41 97 SER A CA 1
ATOM 776 C C . SER A 1 97 ? 24.893 -12.922 12.614 1.00 48.41 97 SER A C 1
ATOM 778 O O . SER A 1 97 ? 24.873 -12.722 13.832 1.00 48.41 97 SER A O 1
ATOM 780 N N . PRO A 1 98 ? 25.668 -13.869 12.053 1.00 45.47 98 PRO A N 1
ATOM 781 C CA . PRO A 1 98 ? 26.747 -14.450 12.831 1.00 45.47 98 PRO A CA 1
ATOM 782 C C . PRO A 1 98 ? 27.523 -13.267 13.400 1.00 45.47 98 PRO A C 1
ATOM 784 O O . PRO A 1 98 ? 27.894 -12.361 12.642 1.00 45.47 98 PRO A O 1
ATOM 787 N N . ASP A 1 99 ? 27.616 -13.216 14.729 1.00 42.84 99 ASP A N 1
ATOM 788 C CA . ASP A 1 99 ? 28.497 -12.287 15.407 1.00 42.84 99 ASP A CA 1
ATOM 789 C C . ASP A 1 99 ? 29.844 -12.478 14.720 1.00 42.84 99 ASP A C 1
ATOM 791 O O . ASP A 1 99 ? 30.416 -13.569 14.736 1.00 42.84 99 ASP A O 1
ATOM 795 N N . VAL A 1 100 ? 30.297 -11.455 13.996 1.00 47.41 100 VAL A N 1
ATOM 796 C CA . VAL A 1 100 ? 31.702 -11.395 13.627 1.00 47.41 100 VAL A CA 1
ATOM 797 C C . VAL A 1 100 ? 32.375 -11.283 14.980 1.00 47.41 100 VAL A C 1
ATOM 799 O O . VAL A 1 100 ? 32.291 -10.223 15.600 1.00 47.41 100 VAL A O 1
ATOM 802 N N . GLU A 1 101 ? 32.899 -12.404 15.482 1.00 38.56 101 GLU A N 1
ATOM 803 C CA . GLU A 1 101 ? 33.748 -12.436 16.662 1.00 38.56 101 GLU A CA 1
ATOM 804 C C . GLU A 1 101 ? 34.723 -11.275 16.499 1.00 38.56 101 GLU A C 1
ATOM 806 O O . GLU A 1 101 ? 35.542 -11.246 15.577 1.00 38.56 101 GLU A O 1
ATOM 811 N N . ALA A 1 102 ? 34.546 -10.246 17.328 1.00 40.78 102 ALA A N 1
ATOM 812 C CA . ALA A 1 102 ? 35.560 -9.236 17.485 1.00 40.78 102 ALA A CA 1
ATOM 813 C C . ALA A 1 102 ? 36.768 -10.005 18.008 1.00 40.78 102 ALA A C 1
ATOM 815 O O . ALA A 1 102 ? 36.754 -10.469 19.148 1.00 40.78 102 ALA A O 1
ATOM 816 N N . ASP A 1 103 ? 37.747 -10.205 17.129 1.00 34.94 103 ASP A N 1
ATOM 817 C CA . ASP A 1 103 ? 39.063 -10.743 17.437 1.00 34.94 103 ASP A CA 1
ATOM 818 C C . ASP A 1 103 ? 39.723 -9.784 18.438 1.00 34.94 103 ASP A C 1
ATOM 820 O O . ASP A 1 103 ? 40.469 -8.863 18.100 1.00 34.94 103 ASP A O 1
ATOM 824 N N . HIS A 1 104 ? 39.333 -9.931 19.703 1.00 32.44 104 HIS A N 1
ATOM 825 C CA . HIS A 1 104 ? 40.031 -9.397 20.848 1.00 32.44 104 HIS A CA 1
ATOM 826 C C . HIS A 1 104 ? 41.298 -10.226 20.972 1.00 32.44 104 HIS A C 1
ATOM 828 O O . HIS A 1 104 ? 41.340 -11.263 21.631 1.00 32.44 104 HIS A O 1
ATOM 834 N N . HIS A 1 105 ? 42.341 -9.758 20.294 1.00 33.28 105 HIS A N 1
ATOM 835 C CA . HIS A 1 105 ? 43.686 -10.255 20.487 1.00 33.28 105 HIS A CA 1
ATOM 836 C C . HIS A 1 105 ? 44.176 -9.807 21.874 1.00 33.28 105 HIS A C 1
ATOM 838 O O . HIS A 1 105 ? 44.877 -8.805 22.025 1.00 33.28 105 HIS A O 1
ATOM 844 N N . ASP A 1 106 ? 43.759 -10.542 22.905 1.00 30.94 106 ASP A N 1
ATOM 845 C CA . ASP A 1 106 ? 44.354 -10.498 24.233 1.00 30.94 106 ASP A CA 1
ATOM 846 C C . ASP A 1 106 ? 45.785 -11.042 24.146 1.00 30.94 106 ASP A C 1
ATOM 848 O O . ASP A 1 106 ? 46.019 -12.237 23.958 1.00 30.94 106 ASP A O 1
ATOM 852 N N . LYS A 1 107 ? 46.772 -10.162 24.335 1.00 32.53 107 LYS A N 1
ATOM 853 C CA . LYS A 1 107 ? 48.070 -10.571 24.879 1.00 32.53 107 LYS A CA 1
ATOM 854 C C . LYS A 1 107 ? 48.032 -10.432 26.403 1.00 32.53 107 LYS A C 1
ATOM 856 O O . LYS A 1 107 ? 48.428 -9.407 26.949 1.00 32.53 107 LYS A O 1
ATOM 861 N N . ALA A 1 108 ? 47.596 -11.496 27.073 1.00 29.47 108 ALA A N 1
ATOM 862 C CA . ALA A 1 108 ? 48.128 -11.899 28.379 1.00 29.47 108 ALA A CA 1
ATOM 863 C C . ALA A 1 108 ? 49.646 -12.164 28.215 1.00 29.47 108 ALA A C 1
ATOM 865 O O . ALA A 1 108 ? 50.076 -12.624 27.162 1.00 29.47 108 ALA A O 1
ATOM 866 N N . GLU A 1 109 ? 50.569 -11.900 29.132 1.00 29.23 109 GLU A N 1
ATOM 867 C CA . GLU A 1 109 ? 50.547 -11.714 30.579 1.00 29.23 109 GLU A CA 1
ATOM 868 C C . GLU A 1 109 ? 51.939 -11.167 30.960 1.00 29.23 109 GLU A C 1
ATOM 870 O O . GLU A 1 109 ? 52.932 -11.528 30.319 1.00 29.23 109 GLU A O 1
ATOM 875 N N . GLN A 1 110 ? 52.036 -10.374 32.030 1.00 29.94 110 GLN A N 1
ATOM 876 C CA . GLN A 1 110 ? 53.021 -10.614 33.094 1.00 29.94 110 GLN A CA 1
ATOM 877 C C . GLN A 1 110 ? 52.751 -9.690 34.284 1.00 29.94 110 GLN A C 1
ATOM 879 O O . GLN A 1 110 ? 52.907 -8.472 34.223 1.00 29.94 110 GLN A O 1
ATOM 884 N N . HIS A 1 111 ? 52.314 -10.318 35.372 1.00 28.80 111 HIS A N 1
ATOM 885 C CA . HIS A 1 111 ? 52.273 -9.755 36.709 1.00 28.80 111 HIS A CA 1
ATOM 886 C C . HIS A 1 111 ? 53.694 -9.431 37.190 1.00 28.80 111 HIS A C 1
ATOM 888 O O . HIS A 1 111 ? 54.524 -10.333 37.265 1.00 28.80 111 HIS A O 1
ATOM 894 N N . GLU A 1 112 ? 53.927 -8.208 37.664 1.00 29.80 112 GLU A N 1
ATOM 895 C CA . GLU A 1 112 ? 54.882 -7.986 38.750 1.00 29.80 112 GLU A CA 1
ATOM 896 C C . GLU A 1 112 ? 54.203 -7.181 39.861 1.00 29.80 112 GLU A C 1
ATOM 898 O O . GLU A 1 112 ? 53.780 -6.037 39.694 1.00 29.80 112 GLU A O 1
ATOM 903 N N . LYS A 1 113 ? 54.034 -7.851 41.001 1.00 29.44 113 LYS A N 1
ATOM 904 C CA . LYS A 1 113 ? 53.489 -7.322 42.247 1.00 29.44 113 LYS A CA 1
ATOM 905 C C . LYS A 1 113 ? 54.605 -6.543 42.945 1.00 29.44 113 LYS A C 1
ATOM 907 O O . LYS A 1 113 ? 55.559 -7.162 43.403 1.00 29.44 113 LYS A O 1
ATOM 912 N N . VAL A 1 114 ? 54.468 -5.226 43.096 1.00 33.12 114 VAL A N 1
ATOM 913 C CA . VAL A 1 114 ? 55.325 -4.450 44.008 1.00 33.12 114 VAL A CA 1
ATOM 914 C C . VAL A 1 114 ? 54.457 -3.875 45.125 1.00 33.12 114 VAL A C 1
ATOM 916 O O . VAL A 1 114 ? 53.631 -2.992 44.910 1.00 33.12 114 VAL A O 1
ATOM 919 N N . GLU A 1 115 ? 54.613 -4.447 46.319 1.00 32.62 115 GLU A N 1
ATOM 920 C CA . GLU A 1 115 ? 54.023 -3.962 47.569 1.00 32.62 115 GLU A CA 1
ATOM 921 C C . GLU A 1 115 ? 54.633 -2.607 47.984 1.00 32.62 115 GLU A C 1
ATOM 923 O O . GLU A 1 115 ? 55.813 -2.350 47.730 1.00 32.62 115 GLU A O 1
ATOM 928 N N . PRO A 1 116 ? 53.866 -1.728 48.657 1.00 32.00 116 PRO A N 1
ATOM 929 C CA . PRO A 1 116 ? 54.349 -0.418 49.064 1.00 32.00 116 PRO A CA 1
ATOM 930 C C . PRO A 1 116 ? 55.202 -0.544 50.331 1.00 32.00 116 PRO A C 1
ATOM 932 O O . PRO A 1 116 ? 54.711 -0.949 51.383 1.00 32.00 116 PRO A O 1
ATOM 935 N N . THR A 1 117 ? 56.475 -0.149 50.265 1.00 32.78 117 THR A N 1
ATOM 936 C CA . THR A 1 117 ? 57.306 0.021 51.467 1.00 32.78 117 THR A CA 1
ATOM 937 C C . THR A 1 117 ? 57.438 1.506 51.783 1.00 32.78 117 THR A C 1
ATOM 939 O O . THR A 1 117 ? 58.153 2.242 51.110 1.00 32.78 117 THR A O 1
ATOM 942 N N . VAL A 1 118 ? 56.739 1.954 52.825 1.00 36.53 118 VAL A N 1
ATOM 943 C CA . VAL A 1 118 ? 56.927 3.274 53.441 1.00 36.53 118 VAL A CA 1
ATOM 944 C C . VAL A 1 118 ? 58.123 3.204 54.387 1.00 36.53 118 VAL A C 1
ATOM 946 O O . VAL A 1 118 ? 58.065 2.418 55.328 1.00 36.53 118 VAL A O 1
ATOM 949 N N . LYS A 1 119 ? 59.134 4.071 54.217 1.00 35.34 119 LYS A N 1
ATOM 950 C CA . LYS A 1 119 ? 59.904 4.663 55.330 1.00 35.34 119 LYS A CA 1
ATOM 951 C C . LYS A 1 119 ? 60.436 6.048 54.949 1.00 35.34 119 LYS A C 1
ATOM 953 O O . LYS A 1 119 ? 61.182 6.190 53.989 1.00 35.34 119 LYS A O 1
ATOM 958 N N . ALA A 1 120 ? 60.042 7.046 55.736 1.00 36.25 120 ALA A N 1
ATOM 959 C CA . ALA A 1 120 ? 60.665 8.361 55.792 1.00 36.25 120 ALA A CA 1
ATOM 960 C C . ALA A 1 120 ? 62.038 8.271 56.483 1.00 36.25 120 ALA A C 1
ATOM 962 O O . ALA A 1 120 ? 62.187 7.502 57.435 1.00 36.25 120 ALA A O 1
ATOM 963 N N . ALA A 1 121 ? 63.005 9.071 56.031 1.00 32.72 121 ALA A N 1
ATOM 964 C CA . ALA A 1 121 ? 64.173 9.473 56.810 1.00 32.72 121 ALA A CA 1
ATOM 965 C C . ALA A 1 121 ? 64.718 10.806 56.271 1.00 32.72 121 ALA A C 1
ATOM 967 O O . ALA A 1 121 ? 64.853 10.993 55.063 1.00 32.72 121 ALA A O 1
ATOM 968 N N . GLU A 1 122 ? 64.963 11.713 57.208 1.00 33.22 122 GLU A N 1
ATOM 969 C CA . GLU A 1 122 ? 65.477 13.074 57.073 1.00 33.22 122 GLU A CA 1
ATOM 970 C C . GLU A 1 122 ? 66.935 13.131 56.580 1.00 33.22 122 GLU A C 1
ATOM 972 O O . GLU A 1 122 ? 67.742 12.250 56.890 1.00 33.22 122 GLU A O 1
ATOM 977 N N . SER A 1 123 ? 67.290 14.223 55.896 1.00 34.06 123 SER A N 1
ATOM 978 C CA . SER A 1 123 ? 68.470 15.071 56.164 1.00 34.06 123 SER A CA 1
ATOM 979 C C . SER A 1 123 ? 68.325 16.396 55.423 1.00 34.06 123 SER A C 1
ATOM 981 O O . SER A 1 123 ? 67.895 16.359 54.248 1.00 34.06 123 SER A O 1
#

Foldseek 3Di:
DDWDFQDWDDDPNDTDGDTWDWDWDWDDPDPFKIWIWIGTPVGIDTDIDGNVNQPQPQVVQVVVLVVSLVVCVVVVHDNPDDDGDRNPDDDDDPPPPPPPPPPPPDDDDDDDDDDDDDDDDDD

pLDDT: mean 76.26, std 23.28, range [28.8, 96.75]

Secondary structure (DSSP, 8-state):
-EEEEEEEEEETTEEEEEEEEEEEEEEEEETTEEEEEEEETTEEEEEEEESS-----HHHHHHHHHHHHHHHHHTT---TT-----S-SPP--------------------------------

Radius of gyration: 28.83 Å; chains: 1; bounding box: 80×32×71 Å

InterPro domains:
  IPR012674 Calycin [G3DSA:2.40.128.20] (2-98)

Sequence (123 aa):
MLHNRGATVDMNGIVELYNESGHVDFYESCPDCLVMVYFSPRGRYLMSYKRDGHHRDVEVLNAAHDNHKKQAECLGFPHDKSFSYDGVADFCHKKSSPDVEADHHDKAEQHEKVEPTVKAAES

Organism: Epinephelus bruneus (NCBI:txid323802)